Protein AF-A0A355AAC1-F1 (afdb_monomer)

Foldseek 3Di:
DVPVVVVVDDDPPDDDQQFPDDPVQLPPPHQQKAFEDADPVCPPPAAELLRVLCLSRDPDQVQWDPPPPPPDTGGYDHFQKYKQADDLVLCVVQVVDPPVCSVVDDRIDIDGDDNTIDGSVVSVVSRSSNGVNSNDD

Radius of gyration: 17.94 Å; Cα contacts (8 Å, |Δi|>4): 182; chains: 1; bounding box: 39×52×46 Å

pLDDT: mean 81.18, std 16.85, range [37.94, 96.62]

Structure (mmCIF, N/CA/C/O backbone):
data_AF-A0A355AAC1-F1
#
_entry.id   AF-A0A355AAC1-F1
#
loop_
_atom_site.group_PDB
_atom_site.id
_atom_site.type_symbol
_atom_site.label_atom_id
_atom_site.label_alt_id
_atom_site.label_comp_id
_atom_site.label_asym_id
_atom_site.label_entity_id
_atom_site.label_seq_id
_atom_site.pdbx_PDB_ins_code
_atom_site.Cartn_x
_atom_site.Cartn_y
_atom_site.Cartn_z
_atom_site.occupancy
_atom_site.B_iso_or_equiv
_atom_site.auth_seq_id
_atom_site.auth_comp_id
_atom_site.auth_asym_id
_atom_site.auth_atom_id
_atom_site.pdbx_PDB_model_num
ATOM 1 N N . ASP A 1 1 ? -2.337 35.936 -7.901 1.00 50.22 1 ASP A N 1
ATOM 2 C CA . ASP A 1 1 ? -3.076 35.010 -7.019 1.00 50.22 1 ASP A CA 1
ATOM 3 C C . ASP A 1 1 ? -2.730 35.133 -5.544 1.00 50.22 1 ASP A C 1
ATOM 5 O O . ASP A 1 1 ? -2.094 34.281 -4.943 1.00 50.22 1 ASP A O 1
ATOM 9 N N . TRP A 1 2 ? -3.250 36.204 -4.952 1.00 46.34 2 TRP A N 1
ATOM 10 C CA . TRP A 1 2 ? -3.267 36.540 -3.521 1.00 46.34 2 TRP A CA 1
ATOM 11 C C . TRP A 1 2 ? -3.908 35.452 -2.639 1.00 46.34 2 TRP A C 1
ATOM 13 O O . TRP A 1 2 ? -3.603 35.342 -1.453 1.00 46.34 2 TRP A O 1
ATOM 23 N N . TYR A 1 3 ? -4.808 34.637 -3.197 1.00 40.75 3 TYR A N 1
ATOM 24 C CA . TYR A 1 3 ? -5.639 33.692 -2.442 1.00 40.75 3 TYR A CA 1
ATOM 25 C C . TYR A 1 3 ? -4.849 32.511 -1.840 1.00 40.75 3 TYR A C 1
ATOM 27 O O . TYR A 1 3 ? -5.270 31.921 -0.847 1.00 40.75 3 TYR A O 1
ATOM 35 N N . ILE A 1 4 ? -3.667 32.205 -2.386 1.00 47.19 4 ILE A N 1
ATOM 36 C CA . ILE A 1 4 ? -2.823 31.083 -1.943 1.00 47.19 4 ILE A CA 1
ATOM 37 C C . ILE A 1 4 ? -1.954 31.464 -0.728 1.00 47.19 4 ILE A C 1
ATOM 39 O O . ILE A 1 4 ? -1.629 30.606 0.094 1.00 47.19 4 ILE A O 1
ATOM 43 N N . ASP A 1 5 ? -1.646 32.751 -0.539 1.00 46.88 5 ASP A N 1
ATOM 44 C CA . ASP A 1 5 ? -0.788 33.204 0.567 1.00 46.88 5 ASP A CA 1
ATOM 45 C C . ASP A 1 5 ? -1.527 33.340 1.909 1.00 46.88 5 ASP A C 1
ATOM 47 O O . ASP A 1 5 ? -0.898 33.234 2.966 1.00 46.88 5 ASP A O 1
ATOM 51 N N . GLN A 1 6 ? -2.862 33.472 1.914 1.00 48.97 6 GLN A N 1
ATOM 52 C CA . GLN A 1 6 ? -3.637 33.432 3.166 1.00 48.97 6 GLN A CA 1
ATOM 53 C C . GLN A 1 6 ? -3.775 32.016 3.749 1.00 48.97 6 GLN A C 1
ATOM 55 O O . GLN A 1 6 ? -3.812 31.870 4.970 1.00 48.97 6 GLN A O 1
ATOM 60 N N . GLN A 1 7 ? -3.749 30.968 2.917 1.00 51.38 7 GLN A N 1
ATOM 61 C CA . GLN A 1 7 ? -3.773 29.568 3.378 1.00 51.38 7 GLN A CA 1
ATOM 62 C C . GLN A 1 7 ? -2.454 29.139 4.051 1.00 51.38 7 GLN A C 1
ATOM 64 O O . GLN A 1 7 ? -2.411 28.140 4.764 1.00 51.38 7 GLN A O 1
ATOM 69 N N . LYS A 1 8 ? -1.362 29.897 3.868 1.00 43.47 8 LYS A N 1
ATOM 70 C CA . LYS A 1 8 ? -0.022 29.526 4.351 1.00 43.47 8 LYS A CA 1
ATOM 71 C C . LYS A 1 8 ? 0.384 30.119 5.701 1.00 43.47 8 LYS A C 1
ATOM 73 O O . LYS A 1 8 ? 1.454 29.770 6.195 1.00 43.47 8 LYS A O 1
ATOM 78 N N . ARG A 1 9 ? -0.415 30.996 6.329 1.00 43.81 9 ARG A N 1
ATOM 79 C CA . ARG A 1 9 ? 0.039 31.739 7.527 1.00 43.81 9 ARG A CA 1
ATOM 80 C C . ARG A 1 9 ? -0.527 31.328 8.887 1.00 43.81 9 ARG A C 1
ATOM 82 O O . ARG A 1 9 ? -0.043 31.873 9.872 1.00 43.81 9 ARG A O 1
ATOM 89 N N . LYS A 1 10 ? -1.419 30.337 9.012 1.00 40.38 10 LYS A N 1
ATOM 90 C CA . LYS A 1 10 ? -1.758 29.719 10.319 1.00 40.38 10 LYS A CA 1
ATOM 91 C C . LYS A 1 10 ? -2.417 28.336 10.159 1.00 40.38 10 LYS A C 1
ATOM 93 O O . LYS A 1 10 ? -3.628 28.217 10.285 1.00 40.38 10 LYS A O 1
ATOM 98 N N . THR A 1 11 ? -1.618 27.281 9.973 1.00 37.94 11 THR A N 1
ATOM 99 C CA . THR A 1 11 ? -2.119 25.889 10.125 1.00 37.94 11 THR A CA 1
ATOM 100 C C . THR A 1 11 ? -1.125 24.947 10.819 1.00 37.94 11 THR A C 1
ATOM 102 O O . THR A 1 11 ? -1.356 23.748 10.909 1.00 37.94 11 THR A O 1
ATOM 105 N N . TYR A 1 12 ? -0.035 25.469 11.392 1.00 43.72 12 TYR A N 1
ATOM 106 C CA . TYR A 1 12 ? 0.930 24.673 12.168 1.00 43.72 12 TYR A CA 1
ATOM 107 C C . TYR A 1 12 ? 0.517 24.540 13.644 1.00 43.72 12 TYR A C 1
ATOM 109 O O . TYR A 1 12 ? 1.201 25.011 14.550 1.00 43.72 12 TYR A O 1
ATOM 117 N N . LYS A 1 13 ? -0.642 23.917 13.883 1.00 40.41 13 LYS A N 1
ATOM 118 C CA . LYS A 1 13 ? -1.000 23.310 15.182 1.00 40.41 13 LYS A CA 1
ATOM 119 C C . LYS A 1 13 ? -1.501 21.864 15.047 1.00 40.41 13 LYS A C 1
ATOM 121 O O . LYS A 1 13 ? -1.952 21.297 16.033 1.00 40.41 13 LYS A O 1
ATOM 126 N N . ALA A 1 14 ? -1.450 21.284 13.849 1.00 39.75 14 ALA A N 1
ATOM 127 C CA . ALA A 1 14 ? -1.782 19.883 13.627 1.00 39.75 14 ALA A CA 1
ATOM 128 C C . ALA A 1 14 ? -0.486 19.074 13.535 1.00 39.75 14 ALA A C 1
ATOM 130 O O . ALA A 1 14 ? 0.426 19.481 12.810 1.00 39.75 14 ALA A O 1
ATOM 131 N N . ASP A 1 15 ? -0.397 17.951 14.254 1.00 46.19 15 ASP A N 1
ATOM 132 C CA . ASP A 1 15 ? 0.753 17.049 14.106 1.00 46.19 15 ASP A CA 1
ATOM 133 C C . ASP A 1 15 ? 0.831 16.572 12.648 1.00 46.19 15 ASP A C 1
ATOM 135 O O . ASP A 1 15 ? -0.229 16.442 12.008 1.00 46.19 15 ASP A O 1
ATOM 139 N N . PRO A 1 16 ? 2.050 16.331 12.124 1.00 54.38 16 PRO A N 1
ATOM 140 C CA . PRO A 1 16 ? 2.258 15.907 10.747 1.00 54.38 16 PRO A CA 1
ATOM 141 C C . PRO A 1 16 ? 1.341 14.745 10.375 1.00 54.38 16 PRO A C 1
ATOM 143 O O . PRO A 1 16 ? 1.022 13.887 11.197 1.00 54.38 16 PRO A O 1
ATOM 146 N N . ILE A 1 17 ? 0.909 14.736 9.116 1.00 52.59 17 ILE A N 1
ATOM 147 C CA . ILE A 1 17 ? 0.153 13.621 8.560 1.00 52.59 17 ILE A CA 1
ATOM 148 C C . ILE A 1 17 ? 1.021 12.358 8.689 1.00 52.59 17 ILE A C 1
ATOM 150 O O . ILE A 1 17 ? 2.154 12.375 8.198 1.00 52.59 17 ILE A O 1
ATOM 154 N N . PRO A 1 18 ? 0.535 11.292 9.349 1.00 56.50 18 PRO A N 1
ATOM 155 C CA . PRO A 1 18 ? 1.292 10.059 9.452 1.00 56.50 18 PRO A CA 1
ATOM 156 C C . PRO A 1 18 ? 1.385 9.444 8.051 1.00 56.50 18 PRO A C 1
ATOM 158 O O . PRO A 1 18 ? 0.374 9.228 7.386 1.00 56.50 18 PRO A O 1
ATOM 161 N N . GLY A 1 19 ? 2.609 9.223 7.586 1.00 60.38 19 GLY A N 1
ATOM 162 C CA . GLY A 1 19 ? 2.899 8.672 6.268 1.00 60.38 19 GLY A CA 1
ATOM 163 C C . GLY A 1 19 ? 4.294 8.069 6.263 1.00 60.38 19 GLY A C 1
ATOM 164 O O . GLY A 1 19 ? 5.216 8.633 6.861 1.00 60.38 19 GLY A O 1
ATOM 165 N N . GLN A 1 20 ? 4.445 6.904 5.634 1.00 69.12 20 GLN A N 1
ATOM 166 C CA . GLN A 1 20 ? 5.741 6.225 5.555 1.00 69.12 20 GLN A CA 1
ATOM 167 C C . GLN A 1 20 ? 6.572 6.714 4.364 1.00 69.12 20 GLN A C 1
ATOM 169 O O . GLN A 1 20 ? 7.779 6.472 4.306 1.00 69.12 20 GLN A O 1
ATOM 174 N N . LEU A 1 21 ? 5.943 7.411 3.411 1.00 74.88 21 LEU A N 1
ATOM 175 C CA . LEU A 1 21 ? 6.628 7.954 2.248 1.00 74.88 21 LEU A CA 1
ATOM 176 C C . LEU A 1 21 ? 7.471 9.175 2.630 1.00 74.88 21 LEU A C 1
ATOM 178 O O . LEU A 1 21 ? 6.987 10.202 3.108 1.00 74.88 21 LEU A O 1
ATOM 182 N N . THR A 1 22 ? 8.769 9.089 2.362 1.00 71.38 22 THR A N 1
ATOM 183 C CA . THR A 1 22 ? 9.699 10.202 2.561 1.00 71.38 22 THR A CA 1
ATOM 184 C C . THR A 1 22 ? 9.489 11.295 1.512 1.00 71.38 22 THR A C 1
ATOM 186 O O . THR A 1 22 ? 9.077 11.027 0.384 1.00 71.38 22 THR A O 1
ATOM 189 N N . HIS A 1 23 ? 9.896 12.535 1.821 1.00 63.59 23 HIS A N 1
ATOM 190 C CA . HIS A 1 23 ? 9.873 13.650 0.857 1.00 63.59 23 HIS A CA 1
ATOM 191 C C . HIS A 1 23 ? 10.587 13.342 -0.462 1.00 63.59 23 HIS A C 1
ATOM 193 O O . HIS A 1 23 ? 10.244 13.887 -1.506 1.00 63.59 23 HIS A O 1
ATOM 199 N N . LYS A 1 24 ? 11.573 12.441 -0.452 1.00 61.66 24 LYS A N 1
ATOM 200 C CA . LYS A 1 24 ? 12.255 12.005 -1.671 1.00 61.66 24 LYS A CA 1
ATOM 201 C C . LYS A 1 24 ? 11.355 11.159 -2.582 1.00 61.66 24 LYS A C 1
ATOM 203 O O . LYS A 1 24 ? 11.493 11.295 -3.786 1.00 61.66 24 LY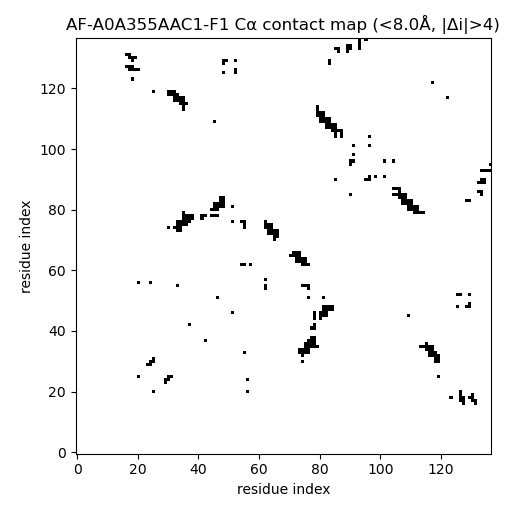S A O 1
ATOM 208 N N . GLN A 1 25 ? 10.453 10.353 -2.022 1.00 63.53 25 GLN A N 1
ATOM 209 C CA . GLN A 1 25 ? 9.582 9.424 -2.756 1.00 63.53 25 GLN A CA 1
ATOM 210 C C . GLN A 1 25 ? 8.340 10.094 -3.365 1.00 63.53 25 GLN A C 1
ATOM 212 O O . GLN A 1 25 ? 7.703 9.499 -4.227 1.00 63.53 25 GLN A O 1
ATOM 217 N N . TYR A 1 26 ? 7.994 11.320 -2.948 1.00 61.00 26 TYR A N 1
ATOM 218 C CA . TYR A 1 26 ? 6.897 12.097 -3.546 1.00 61.00 26 TYR A CA 1
ATOM 219 C C . TYR A 1 26 ? 7.345 13.395 -4.241 1.00 61.00 26 TYR A C 1
ATOM 221 O O . TYR A 1 26 ? 6.503 14.157 -4.732 1.00 61.00 26 TYR A O 1
ATOM 229 N N . ARG A 1 27 ? 8.660 13.653 -4.336 1.00 57.47 27 ARG A N 1
ATOM 230 C CA . ARG A 1 27 ? 9.203 14.753 -5.154 1.00 57.47 27 ARG A CA 1
ATOM 231 C C . ARG A 1 27 ? 8.946 14.502 -6.649 1.00 57.47 27 ARG A C 1
ATOM 233 O O . ARG A 1 27 ? 8.681 13.376 -7.070 1.00 57.47 27 ARG A O 1
ATOM 240 N N . THR A 1 28 ? 8.969 15.575 -7.439 1.00 43.81 28 THR A N 1
ATOM 241 C CA . THR A 1 28 ? 8.762 15.557 -8.899 1.00 43.81 28 THR A CA 1
ATOM 242 C C . THR A 1 28 ? 9.626 14.483 -9.571 1.00 43.81 28 THR A C 1
ATOM 244 O O . THR A 1 28 ? 10.828 14.442 -9.307 1.00 43.81 28 THR A O 1
ATOM 247 N N . GLY A 1 29 ? 9.028 13.621 -10.405 1.00 52.81 29 GLY A N 1
ATOM 248 C CA . GLY A 1 29 ? 9.718 12.522 -11.098 1.00 52.81 29 GLY A CA 1
ATOM 249 C C . GLY A 1 29 ? 9.738 11.182 -10.350 1.00 52.81 29 GLY A C 1
ATOM 250 O O . GLY A 1 29 ? 10.374 10.240 -10.809 1.00 52.81 29 GLY A O 1
ATOM 251 N N . SER A 1 30 ? 9.062 11.076 -9.200 1.00 64.25 30 SER A N 1
ATOM 252 C CA . SER A 1 30 ? 8.882 9.820 -8.457 1.00 64.25 30 SER A CA 1
ATOM 253 C C . SER A 1 30 ? 7.413 9.632 -8.065 1.00 64.25 30 SER A C 1
ATOM 255 O O . SER A 1 30 ? 6.771 10.585 -7.60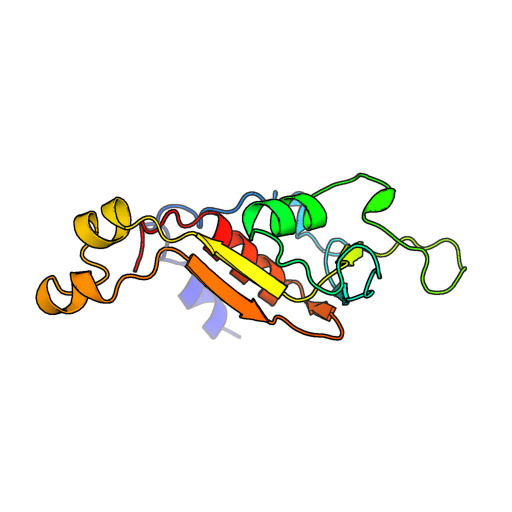9 1.00 64.25 30 SER A O 1
ATOM 257 N N . LEU A 1 31 ? 6.882 8.418 -8.282 1.00 74.19 31 LEU A N 1
ATOM 258 C CA . LEU A 1 31 ? 5.490 8.019 -8.004 1.00 74.19 31 LEU A CA 1
ATOM 259 C C . LEU A 1 31 ? 4.424 8.958 -8.609 1.00 74.19 31 LEU A C 1
ATOM 261 O O . LEU A 1 31 ? 3.398 9.226 -7.983 1.00 74.19 31 LEU A O 1
ATOM 265 N N . ASP A 1 32 ? 4.666 9.504 -9.805 1.00 82.44 32 ASP A N 1
ATOM 266 C CA . ASP A 1 32 ? 3.673 10.348 -10.486 1.00 82.44 32 ASP A CA 1
ATOM 267 C C . ASP A 1 32 ? 2.449 9.519 -10.913 1.00 82.44 32 ASP A C 1
ATOM 269 O O . ASP A 1 32 ? 1.309 9.917 -10.644 1.00 82.44 32 ASP A O 1
ATOM 273 N N . VAL A 1 33 ? 2.697 8.325 -11.460 1.00 89.00 33 VAL A N 1
ATOM 274 C CA . VAL A 1 33 ? 1.701 7.283 -11.731 1.00 89.00 33 VAL A CA 1
ATOM 275 C C . VAL A 1 33 ? 2.270 5.927 -11.315 1.00 89.00 33 VAL A C 1
ATOM 277 O O . VAL A 1 33 ? 3.464 5.671 -11.465 1.00 89.00 33 VAL A O 1
ATOM 280 N N . VAL A 1 34 ? 1.411 5.067 -10.773 1.00 92.94 34 VAL A N 1
ATOM 281 C CA . VAL A 1 34 ? 1.685 3.645 -10.576 1.00 92.94 34 VAL A CA 1
ATOM 282 C C . VAL A 1 34 ? 0.622 2.850 -11.313 1.00 92.94 34 VAL A C 1
ATOM 284 O O . VAL A 1 34 ? -0.561 3.018 -11.022 1.00 92.94 34 VAL A O 1
ATOM 287 N N . TYR A 1 35 ? 1.024 1.981 -12.231 1.00 94.94 35 TYR A N 1
ATOM 288 C CA . TYR A 1 35 ? 0.086 1.243 -13.074 1.00 94.94 35 TYR A CA 1
ATOM 289 C C . TYR A 1 35 ? -0.444 -0.021 -12.399 1.00 94.94 35 TYR A C 1
ATOM 291 O O . TYR A 1 35 ? 0.267 -0.703 -11.660 1.00 94.94 35 TYR A O 1
ATOM 299 N N . HIS A 1 36 ? -1.700 -0.357 -12.665 1.00 95.75 36 HIS A N 1
ATOM 300 C CA . HIS A 1 36 ? -2.230 -1.662 -12.306 1.00 95.75 36 HIS A CA 1
ATOM 301 C C . HIS A 1 36 ? -1.850 -2.666 -13.389 1.00 95.75 36 HIS A C 1
ATOM 303 O O . HIS A 1 36 ? -2.323 -2.570 -14.517 1.00 95.75 36 HIS A O 1
ATOM 309 N N . ILE A 1 37 ? -1.024 -3.652 -13.041 1.00 94.88 37 ILE A N 1
ATOM 310 C CA . ILE A 1 37 ? -0.682 -4.750 -13.948 1.00 94.88 37 ILE A CA 1
ATOM 311 C C . ILE A 1 37 ? -1.092 -6.050 -13.259 1.00 94.88 37 ILE A C 1
ATOM 313 O O . ILE A 1 37 ? -0.349 -6.544 -12.404 1.00 94.88 37 ILE A O 1
ATOM 317 N N . PRO A 1 38 ? -2.284 -6.595 -13.577 1.00 92.00 38 PRO A N 1
ATOM 318 C CA . PRO A 1 38 ? -2.800 -7.785 -12.919 1.00 92.00 38 PRO A CA 1
ATOM 319 C C . PRO A 1 38 ? -1.821 -8.952 -13.020 1.00 92.00 38 PRO A C 1
ATOM 321 O O . PRO A 1 38 ? -1.449 -9.387 -14.110 1.00 92.00 38 PRO A O 1
ATOM 324 N N . ASN A 1 39 ? -1.438 -9.508 -11.875 1.00 89.44 39 ASN A N 1
ATOM 325 C CA . ASN A 1 39 ? -0.602 -10.699 -11.833 1.00 89.44 39 ASN A CA 1
ATOM 326 C C . ASN A 1 39 ? -1.472 -11.926 -11.500 1.00 89.44 39 ASN A C 1
ATOM 328 O O . ASN A 1 39 ? -2.138 -11.926 -10.460 1.00 89.44 39 ASN A O 1
ATOM 332 N N . PRO A 1 40 ? -1.453 -13.005 -12.310 1.00 89.62 40 PRO A N 1
ATOM 333 C CA . PRO A 1 40 ? -2.226 -14.220 -12.040 1.00 89.62 40 PRO A CA 1
ATOM 334 C C . PRO A 1 40 ? -2.014 -14.806 -10.637 1.00 89.62 40 PRO A C 1
ATOM 336 O O . PRO A 1 40 ? -2.950 -15.343 -10.050 1.00 89.62 40 PRO A O 1
ATOM 339 N N . ALA A 1 41 ? -0.823 -14.642 -10.050 1.00 88.19 41 ALA A N 1
ATOM 340 C CA . ALA A 1 41 ? -0.521 -15.088 -8.688 1.00 88.19 41 ALA A CA 1
ATOM 341 C C . ALA A 1 41 ? -1.291 -14.321 -7.589 1.00 88.19 41 ALA A C 1
ATOM 343 O O . ALA A 1 41 ? -1.263 -14.732 -6.421 1.00 88.19 41 ALA A O 1
ATOM 344 N N . PHE A 1 42 ? -1.958 -13.220 -7.951 1.00 87.31 42 PHE A N 1
ATOM 345 C CA . PHE A 1 42 ? -2.699 -12.311 -7.076 1.00 87.31 42 PHE A CA 1
ATOM 346 C C . PHE A 1 42 ? -4.185 -12.166 -7.443 1.00 87.31 42 PHE A C 1
ATOM 348 O O . PHE A 1 42 ? -4.892 -11.444 -6.748 1.00 87.31 42 PHE A O 1
ATOM 355 N N . LYS A 1 43 ? -4.682 -12.878 -8.466 1.00 80.19 43 LYS A N 1
ATOM 356 C CA . LYS A 1 43 ? -6.053 -12.744 -9.001 1.00 80.19 43 LYS A CA 1
ATOM 357 C C . LYS A 1 43 ? -7.159 -12.773 -7.930 1.00 80.19 43 LYS A C 1
ATOM 359 O O . LYS A 1 43 ? -8.073 -11.951 -7.960 1.00 80.19 43 LYS A O 1
ATOM 364 N N . ASP A 1 44 ? -7.037 -13.683 -6.967 1.00 85.69 44 ASP A N 1
ATOM 365 C CA . ASP A 1 44 ? -8.007 -13.862 -5.877 1.00 85.69 44 ASP A CA 1
ATOM 366 C C . ASP A 1 44 ? -7.455 -13.409 -4.516 1.00 85.69 44 ASP A C 1
ATOM 368 O O . ASP A 1 44 ? -7.999 -13.741 -3.463 1.00 85.69 44 ASP A O 1
ATOM 372 N N . LYS A 1 45 ? -6.343 -12.663 -4.520 1.00 90.56 45 LYS A N 1
ATOM 373 C CA . LYS A 1 45 ? -5.693 -12.184 -3.301 1.00 90.56 45 LYS A CA 1
ATOM 374 C C . LYS A 1 45 ? -6.044 -10.729 -3.042 1.00 90.56 45 LYS A C 1
ATOM 376 O O . LYS A 1 45 ? -5.879 -9.867 -3.903 1.00 90.56 45 LYS A O 1
ATOM 381 N N . VAL A 1 46 ? -6.453 -10.475 -1.806 1.00 95.00 46 VAL A N 1
ATOM 382 C CA . VAL A 1 46 ? -6.578 -9.131 -1.248 1.00 95.00 46 VAL A CA 1
ATOM 383 C C . VAL A 1 46 ? -5.271 -8.798 -0.534 1.00 95.00 46 VAL A C 1
ATOM 385 O O . VAL A 1 46 ? -4.797 -9.581 0.292 1.00 95.00 46 VAL A O 1
ATOM 388 N N . MET A 1 47 ? -4.662 -7.666 -0.877 1.00 95.38 47 MET A N 1
ATOM 389 C CA . MET A 1 47 ? -3.413 -7.212 -0.271 1.00 95.38 47 MET A CA 1
ATOM 390 C C . MET A 1 47 ? -3.705 -6.313 0.931 1.00 95.38 47 MET A C 1
ATOM 392 O O . MET A 1 47 ? -4.500 -5.389 0.832 1.00 95.38 47 MET A O 1
ATOM 396 N N . ASP A 1 48 ? -3.061 -6.547 2.072 1.00 95.19 48 ASP A N 1
ATOM 397 C CA . ASP A 1 48 ? -3.147 -5.615 3.203 1.00 95.19 48 ASP A CA 1
ATOM 398 C C . ASP A 1 48 ? -2.581 -4.232 2.824 1.00 95.19 48 ASP A C 1
ATOM 400 O O . ASP A 1 48 ? -1.560 -4.147 2.137 1.00 95.19 48 ASP A O 1
ATOM 404 N N . ILE A 1 49 ? -3.216 -3.150 3.282 1.00 94.94 49 ILE A N 1
ATOM 405 C CA . ILE A 1 49 ? -2.850 -1.778 2.907 1.00 94.94 49 ILE A CA 1
ATOM 406 C C . ILE A 1 49 ? -1.401 -1.422 3.267 1.00 94.94 49 ILE A C 1
ATOM 408 O O . ILE A 1 49 ? -0.743 -0.728 2.493 1.00 94.94 49 ILE A O 1
ATOM 412 N N . LYS A 1 50 ? -0.842 -1.938 4.372 1.00 92.31 50 LYS A N 1
ATOM 413 C CA . LYS A 1 50 ? 0.575 -1.707 4.702 1.00 92.31 50 LYS A CA 1
ATOM 414 C C . LYS A 1 50 ? 1.483 -2.460 3.742 1.00 92.31 50 LYS A C 1
ATOM 416 O O . LYS A 1 50 ? 2.494 -1.922 3.303 1.00 92.31 50 LYS A O 1
ATOM 421 N N . SER A 1 51 ? 1.111 -3.682 3.368 1.00 93.50 51 SER A N 1
ATOM 422 C CA . SER A 1 51 ? 1.846 -4.452 2.355 1.00 93.50 51 SER A CA 1
ATOM 423 C C . SER A 1 51 ? 1.811 -3.762 0.991 1.00 93.50 51 SER A C 1
ATOM 425 O O . SER A 1 51 ? 2.842 -3.676 0.326 1.00 93.50 51 SER A O 1
ATOM 427 N N . PHE A 1 52 ? 0.657 -3.206 0.615 1.00 95.00 52 PHE A N 1
ATOM 428 C CA . PHE A 1 52 ? 0.498 -2.402 -0.592 1.00 95.00 52 PHE A CA 1
ATOM 429 C C . PHE A 1 52 ? 1.397 -1.165 -0.552 1.00 95.00 52 PHE A C 1
ATOM 431 O O . PHE A 1 52 ? 2.211 -0.965 -1.448 1.00 95.00 52 PHE A O 1
ATOM 438 N N . MET A 1 53 ? 1.350 -0.373 0.521 1.00 93.19 53 MET A N 1
ATOM 439 C CA . MET A 1 53 ? 2.199 0.816 0.633 1.00 93.19 53 MET A CA 1
ATOM 440 C C . MET A 1 53 ? 3.694 0.479 0.690 1.00 93.19 53 MET A C 1
ATOM 442 O O . MET A 1 53 ? 4.504 1.221 0.135 1.00 93.19 53 MET A O 1
ATOM 446 N N . ASN A 1 54 ? 4.078 -0.654 1.286 1.00 92.00 54 ASN A N 1
ATOM 447 C CA . ASN A 1 54 ? 5.459 -1.144 1.265 1.00 92.00 54 ASN A CA 1
ATOM 448 C C . ASN A 1 54 ? 5.912 -1.533 -0.144 1.00 92.00 54 ASN A C 1
ATOM 450 O O . ASN A 1 54 ? 7.051 -1.258 -0.513 1.00 92.00 54 ASN A O 1
ATOM 454 N N . TRP A 1 55 ? 5.030 -2.139 -0.939 1.00 92.81 55 TRP A N 1
ATOM 455 C CA . TRP A 1 55 ? 5.294 -2.441 -2.343 1.00 92.81 55 TRP A CA 1
ATOM 456 C C . TRP A 1 55 ? 5.540 -1.161 -3.150 1.00 92.81 55 TRP A C 1
ATOM 458 O O . TRP A 1 55 ? 6.555 -1.043 -3.838 1.00 92.81 55 TRP A O 1
ATOM 468 N N . ILE A 1 56 ? 4.653 -0.171 -3.011 1.00 92.06 56 ILE A N 1
ATOM 469 C CA . ILE A 1 56 ? 4.765 1.125 -3.696 1.00 92.06 56 ILE A CA 1
ATOM 470 C C . ILE A 1 56 ? 6.054 1.856 -3.297 1.00 92.06 56 ILE A C 1
ATOM 472 O O . ILE A 1 56 ? 6.749 2.396 -4.158 1.00 92.06 56 ILE A O 1
ATOM 476 N N . ALA A 1 57 ? 6.392 1.842 -2.006 1.00 89.62 57 ALA A N 1
ATOM 477 C CA . ALA A 1 57 ? 7.564 2.519 -1.457 1.00 89.62 57 ALA A CA 1
ATOM 478 C C . ALA A 1 57 ? 8.897 1.797 -1.727 1.00 89.62 57 ALA A C 1
ATOM 480 O O . ALA A 1 57 ? 9.953 2.383 -1.492 1.00 89.62 57 ALA A O 1
ATOM 481 N N . SER A 1 58 ? 8.864 0.536 -2.164 1.00 88.69 58 SER A N 1
ATOM 482 C CA . SER A 1 58 ? 10.061 -0.284 -2.349 1.00 88.69 58 SER A CA 1
ATOM 483 C C . SER A 1 58 ? 10.926 0.214 -3.507 1.00 88.69 58 SER A C 1
ATOM 485 O O . SER A 1 58 ? 10.407 0.560 -4.560 1.00 88.69 58 SER A O 1
ATOM 487 N N . ASP A 1 59 ? 12.247 0.153 -3.370 1.00 87.31 59 ASP A N 1
ATOM 488 C CA . ASP A 1 59 ? 13.182 0.360 -4.487 1.00 87.31 59 ASP A CA 1
ATOM 489 C C . ASP A 1 59 ? 13.586 -0.973 -5.159 1.00 87.31 59 ASP A C 1
ATOM 491 O O . ASP A 1 59 ? 14.477 -1.019 -6.007 1.00 87.31 59 ASP A O 1
ATOM 495 N N . ASP A 1 60 ? 12.945 -2.087 -4.785 1.00 89.56 60 ASP A N 1
ATOM 496 C CA . ASP A 1 60 ? 13.219 -3.404 -5.358 1.00 89.56 60 ASP A CA 1
ATOM 497 C C . ASP A 1 60 ? 12.741 -3.483 -6.813 1.00 89.56 60 ASP A C 1
ATOM 499 O O . ASP A 1 60 ? 11.577 -3.199 -7.109 1.00 89.56 60 ASP A O 1
ATOM 503 N N . LYS A 1 61 ? 13.619 -3.943 -7.713 1.00 90.25 61 LYS A N 1
ATOM 504 C CA . LYS A 1 61 ? 13.341 -4.086 -9.151 1.00 90.25 61 LYS A CA 1
ATOM 505 C C . LYS A 1 61 ? 12.079 -4.899 -9.455 1.00 90.25 61 LYS A C 1
ATOM 507 O O . LYS A 1 61 ? 11.434 -4.630 -10.455 1.00 90.25 61 LYS A O 1
ATOM 512 N N . ARG A 1 62 ? 11.687 -5.847 -8.597 1.00 91.44 62 ARG A N 1
ATOM 513 C CA . ARG A 1 62 ? 10.468 -6.671 -8.760 1.00 91.44 62 ARG A CA 1
ATOM 514 C C . ARG A 1 62 ? 9.168 -5.872 -8.655 1.00 91.44 62 ARG A C 1
ATOM 516 O O . ARG A 1 62 ? 8.120 -6.363 -9.069 1.00 91.44 62 ARG A O 1
ATOM 523 N N . THR A 1 63 ? 9.235 -4.676 -8.075 1.00 92.19 63 THR A N 1
ATOM 524 C CA . THR A 1 63 ? 8.102 -3.747 -7.971 1.00 92.19 63 THR A CA 1
ATOM 525 C C . THR A 1 63 ? 7.987 -2.818 -9.178 1.00 92.19 63 THR A C 1
ATOM 527 O O . THR A 1 63 ? 7.066 -2.006 -9.233 1.00 92.19 63 THR A O 1
ATOM 530 N N . PHE A 1 64 ? 8.896 -2.946 -10.145 1.00 93.12 64 PHE A N 1
ATOM 531 C CA . PHE A 1 64 ? 8.888 -2.200 -11.392 1.00 93.12 64 PHE A CA 1
ATOM 532 C C . PHE A 1 64 ? 8.738 -3.141 -12.588 1.00 93.12 64 PHE A C 1
ATOM 534 O O . PHE A 1 64 ? 9.098 -4.318 -12.508 1.00 93.12 64 PHE A O 1
ATOM 541 N N . LEU A 1 65 ? 8.226 -2.607 -13.689 1.00 92.38 65 LEU A N 1
ATOM 542 C CA . LEU A 1 65 ? 8.206 -3.242 -15.002 1.00 92.38 65 LEU A CA 1
ATOM 543 C C . LEU A 1 65 ? 8.680 -2.232 -16.039 1.00 92.38 65 LEU A C 1
ATOM 545 O O . LEU A 1 65 ? 8.569 -1.037 -15.815 1.00 92.38 65 LEU A O 1
ATOM 549 N N . ASP A 1 66 ? 9.226 -2.737 -17.131 1.00 92.56 66 ASP A N 1
ATOM 550 C CA . ASP A 1 66 ? 9.444 -1.970 -18.352 1.00 92.56 66 ASP A CA 1
ATOM 551 C C . ASP A 1 66 ? 8.238 -2.265 -19.244 1.00 92.56 66 ASP A C 1
ATOM 553 O O . ASP A 1 66 ? 8.129 -3.378 -19.769 1.00 92.56 66 ASP A O 1
ATOM 557 N N . LEU A 1 67 ? 7.248 -1.368 -19.254 1.00 88.19 67 LEU A N 1
ATOM 558 C CA . LEU A 1 67 ? 5.969 -1.625 -19.921 1.00 88.19 67 LEU A CA 1
ATOM 559 C C . LEU A 1 67 ? 6.063 -1.454 -21.439 1.00 88.19 67 LEU A C 1
ATOM 561 O O . LEU A 1 67 ? 5.361 -2.159 -22.166 1.00 88.19 67 LEU A O 1
ATOM 565 N N . ASP A 1 68 ? 6.941 -0.559 -21.888 1.00 90.06 68 ASP A N 1
ATOM 566 C CA . 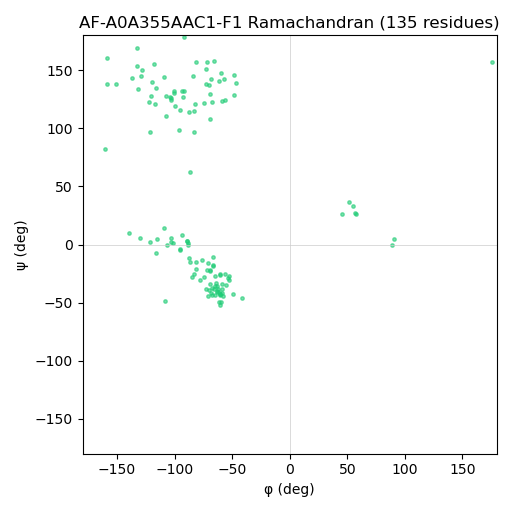ASP A 1 68 ? 7.113 -0.186 -23.294 1.00 90.06 68 ASP A CA 1
ATOM 567 C C . ASP A 1 68 ? 8.356 -0.833 -23.948 1.00 90.06 68 ASP A C 1
ATOM 569 O O . ASP A 1 68 ? 8.630 -0.598 -25.126 1.00 90.06 68 ASP A O 1
ATOM 573 N N . GLU A 1 69 ? 9.089 -1.678 -23.210 1.00 90.69 69 GLU A N 1
ATOM 574 C CA . GLU A 1 69 ? 10.345 -2.333 -23.621 1.00 90.69 69 GLU A CA 1
ATOM 575 C C . GLU A 1 69 ? 11.452 -1.343 -24.047 1.00 90.69 69 GLU A C 1
ATOM 577 O O . GLU A 1 69 ? 12.338 -1.667 -24.846 1.00 90.69 69 GLU A O 1
ATOM 582 N N . ASP A 1 70 ? 11.420 -0.120 -23.516 1.00 92.19 70 ASP A N 1
ATOM 583 C CA . ASP A 1 70 ? 12.325 0.978 -23.871 1.00 92.19 70 ASP A CA 1
ATOM 584 C C . ASP A 1 70 ? 13.453 1.195 -22.842 1.00 92.19 70 ASP A C 1
ATOM 586 O O . ASP A 1 70 ? 14.325 2.057 -23.011 1.00 92.19 70 ASP A O 1
ATOM 590 N N . GLY A 1 71 ? 13.483 0.371 -21.794 1.00 89.25 71 GLY A N 1
ATOM 591 C CA . GLY A 1 71 ? 14.425 0.437 -20.685 1.00 89.25 71 GLY A CA 1
ATOM 592 C C . GLY A 1 71 ? 13.976 1.342 -19.536 1.00 89.25 71 GLY A C 1
ATOM 593 O O . GLY A 1 71 ? 14.716 1.460 -18.548 1.00 89.25 71 GLY A O 1
ATOM 594 N N . ILE A 1 72 ? 12.809 1.987 -19.626 1.00 88.69 72 ILE A N 1
ATOM 595 C CA . ILE A 1 72 ? 12.264 2.845 -18.575 1.00 88.69 72 ILE A CA 1
ATOM 596 C C . ILE A 1 72 ? 11.450 1.991 -17.606 1.00 88.69 72 ILE A C 1
ATOM 598 O O . ILE A 1 72 ? 10.412 1.435 -17.927 1.00 88.69 72 ILE A O 1
ATOM 602 N N . LEU A 1 73 ? 11.928 1.897 -16.364 1.00 90.44 73 LEU A N 1
ATOM 603 C CA . LEU A 1 73 ? 11.236 1.148 -15.320 1.00 90.44 73 LEU A CA 1
ATOM 604 C C . LEU A 1 73 ? 10.127 1.980 -14.676 1.00 90.44 73 LEU A C 1
ATOM 606 O O . LEU A 1 73 ? 10.390 2.993 -14.021 1.00 90.44 73 LEU A O 1
ATOM 610 N N . GLU A 1 74 ? 8.901 1.481 -14.748 1.00 91.12 74 GLU A N 1
ATOM 611 C CA . GLU A 1 74 ? 7.723 2.084 -14.145 1.00 91.12 74 GLU A CA 1
ATOM 612 C C . GLU A 1 74 ? 7.230 1.273 -12.956 1.00 91.12 74 GLU A C 1
ATOM 614 O O . GLU A 1 74 ? 7.289 0.043 -12.908 1.00 91.12 74 GLU A O 1
ATOM 619 N N . LYS A 1 75 ? 6.729 1.981 -11.945 1.00 92.81 75 LYS A N 1
ATOM 620 C CA . LYS A 1 75 ? 6.150 1.345 -10.765 1.00 92.81 75 LYS A CA 1
ATOM 621 C C . LYS A 1 75 ? 4.799 0.737 -11.145 1.00 92.81 75 LYS A C 1
ATOM 623 O O . LYS A 1 75 ? 3.984 1.400 -11.787 1.00 92.81 75 LYS A O 1
ATOM 628 N N . TYR A 1 76 ? 4.517 -0.469 -10.659 1.00 94.81 76 TYR A N 1
ATOM 629 C CA . TYR A 1 76 ? 3.203 -1.099 -10.817 1.00 94.81 76 TYR A CA 1
ATOM 630 C C . TYR A 1 76 ? 2.683 -1.685 -9.501 1.00 94.81 76 TYR A C 1
ATOM 632 O O . TYR A 1 76 ? 3.441 -1.797 -8.541 1.00 94.81 76 TYR A O 1
ATOM 640 N N . TYR A 1 77 ? 1.414 -2.096 -9.449 1.00 95.12 77 TYR A N 1
ATOM 641 C CA . TYR A 1 77 ? 0.875 -2.985 -8.412 1.00 95.12 77 TYR A CA 1
ATOM 642 C C . TYR A 1 77 ? 0.120 -4.179 -9.024 1.00 95.12 77 TYR A C 1
ATOM 644 O O . TYR A 1 77 ? -0.531 -4.025 -10.059 1.00 95.12 77 TYR A O 1
ATOM 652 N N . PRO A 1 78 ? 0.193 -5.375 -8.401 1.00 94.56 78 PRO A N 1
ATOM 653 C CA . PRO A 1 78 ? -0.285 -6.625 -9.003 1.00 94.56 78 PRO A CA 1
ATOM 654 C C . PRO A 1 78 ? -1.773 -6.946 -8.780 1.00 94.56 78 PRO A C 1
ATOM 656 O O . PRO A 1 78 ? -2.281 -7.903 -9.368 1.00 94.56 78 PRO A O 1
ATOM 659 N N . THR A 1 79 ? -2.443 -6.223 -7.879 1.00 95.44 79 THR A N 1
ATOM 660 C CA . THR A 1 79 ? -3.865 -6.393 -7.541 1.00 95.44 79 THR A CA 1
ATOM 661 C C . THR A 1 79 ? -4.454 -5.064 -7.092 1.00 95.44 79 THR A C 1
ATOM 663 O O . THR A 1 79 ? -3.820 -4.334 -6.328 1.00 95.44 79 THR A O 1
ATOM 666 N N . ASN A 1 80 ? -5.671 -4.765 -7.537 1.00 95.62 80 ASN A N 1
ATOM 667 C CA . ASN A 1 80 ? -6.431 -3.591 -7.123 1.00 95.62 80 ASN A CA 1
ATOM 668 C C . ASN A 1 80 ? -7.298 -3.847 -5.875 1.00 95.62 80 ASN A C 1
ATOM 670 O O . ASN A 1 80 ? -8.030 -2.962 -5.446 1.00 95.62 80 ASN A O 1
ATOM 674 N N . LYS A 1 81 ? -7.227 -5.040 -5.274 1.00 96.62 81 LYS A N 1
ATOM 675 C CA . LYS A 1 81 ? -7.988 -5.397 -4.070 1.00 96.62 81 LYS A CA 1
ATOM 676 C C . LYS A 1 81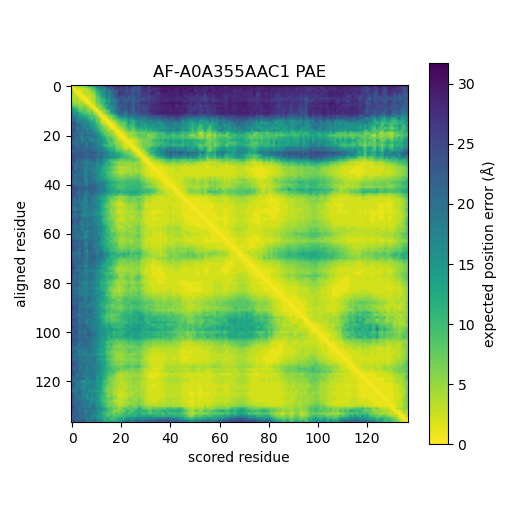 ? -7.142 -5.174 -2.825 1.00 96.62 81 LYS A C 1
ATOM 678 O O . LYS A 1 81 ? -6.144 -5.873 -2.620 1.00 96.62 81 LYS A O 1
ATOM 683 N N . ILE A 1 82 ? -7.561 -4.239 -1.976 1.00 96.50 82 ILE A N 1
ATOM 684 C CA . ILE A 1 82 ? -6.843 -3.854 -0.758 1.00 96.50 82 ILE A CA 1
ATOM 685 C C . ILE A 1 82 ? -7.707 -4.096 0.481 1.00 96.50 82 ILE A C 1
ATOM 687 O O . ILE A 1 82 ? -8.897 -3.797 0.487 1.00 96.50 82 ILE A O 1
ATOM 691 N N . ARG A 1 83 ? -7.083 -4.596 1.551 1.00 96.19 83 ARG A N 1
ATOM 692 C CA . ARG A 1 83 ? -7.678 -4.774 2.877 1.00 96.19 83 ARG A CA 1
ATOM 693 C C . ARG A 1 83 ? -7.119 -3.754 3.854 1.00 96.19 83 ARG A C 1
ATOM 695 O O . ARG A 1 83 ? -5.907 -3.658 4.031 1.00 96.19 83 ARG A O 1
ATOM 702 N N . ILE A 1 84 ? -8.006 -3.045 4.536 1.00 94.75 84 ILE A N 1
ATOM 703 C CA . ILE A 1 84 ? -7.679 -2.092 5.595 1.00 94.75 84 ILE A CA 1
ATOM 704 C C . ILE A 1 84 ? -8.090 -2.716 6.934 1.00 94.75 84 ILE A C 1
ATOM 706 O O . ILE A 1 84 ? -9.288 -2.876 7.179 1.00 94.75 84 ILE A O 1
ATOM 710 N N . PRO A 1 85 ? -7.144 -3.097 7.809 1.00 92.50 85 PRO A N 1
ATOM 711 C CA . PRO A 1 85 ? -7.475 -3.657 9.112 1.00 92.50 85 PRO A CA 1
ATOM 712 C C . PRO A 1 85 ? -8.068 -2.586 10.034 1.00 92.50 85 PRO A C 1
ATOM 714 O O . PRO A 1 85 ? -7.561 -1.464 10.118 1.00 92.50 85 PRO A O 1
ATOM 717 N N . VAL A 1 86 ? -9.129 -2.945 10.756 1.00 90.94 86 VAL A N 1
ATOM 718 C CA . VAL A 1 86 ? -9.778 -2.060 11.727 1.00 90.94 86 VAL A CA 1
ATOM 719 C C . VAL A 1 86 ? -9.311 -2.420 13.131 1.00 90.94 86 VAL A C 1
ATOM 721 O O . VAL A 1 86 ? -9.544 -3.531 13.608 1.00 90.94 86 VAL A O 1
ATOM 724 N N . ASP A 1 87 ? -8.678 -1.470 13.822 1.00 89.50 87 ASP A N 1
ATOM 725 C CA . ASP A 1 87 ? -8.387 -1.611 15.249 1.00 89.50 87 ASP A CA 1
ATOM 726 C C . ASP A 1 87 ? -9.627 -1.196 16.045 1.00 89.50 87 ASP A C 1
ATOM 728 O O . ASP A 1 87 ? -9.880 -0.015 16.291 1.00 89.50 87 ASP A O 1
ATOM 732 N N . LYS A 1 88 ? -10.428 -2.191 16.433 1.00 85.62 88 LYS A N 1
ATOM 733 C CA . LYS A 1 88 ? -11.669 -1.976 17.184 1.00 85.62 88 LYS A CA 1
ATOM 734 C C . LYS A 1 88 ? -11.431 -1.248 18.509 1.00 85.62 88 LYS A C 1
ATOM 736 O O . LYS A 1 88 ? -12.236 -0.395 18.880 1.00 85.62 88 LYS A O 1
ATOM 741 N N . GLU A 1 89 ? -10.336 -1.547 19.202 1.00 86.81 89 GLU A N 1
ATOM 742 C CA . GLU A 1 89 ? -10.012 -0.915 20.482 1.00 86.81 89 GLU A CA 1
ATOM 743 C C . GLU A 1 89 ? -9.663 0.561 20.280 1.00 86.81 89 GLU A C 1
ATOM 745 O O . GLU A 1 89 ? -10.130 1.418 21.032 1.00 86.81 89 GLU A O 1
ATOM 750 N N . ALA A 1 90 ? -8.899 0.884 19.232 1.00 86.31 90 ALA A N 1
ATOM 751 C CA . ALA A 1 90 ? -8.609 2.267 18.862 1.00 86.31 90 ALA A CA 1
ATOM 752 C C . ALA A 1 90 ? -9.869 3.032 18.430 1.00 86.31 90 ALA A C 1
ATOM 754 O O . ALA A 1 90 ? -10.092 4.147 18.902 1.00 86.31 90 ALA A O 1
ATOM 7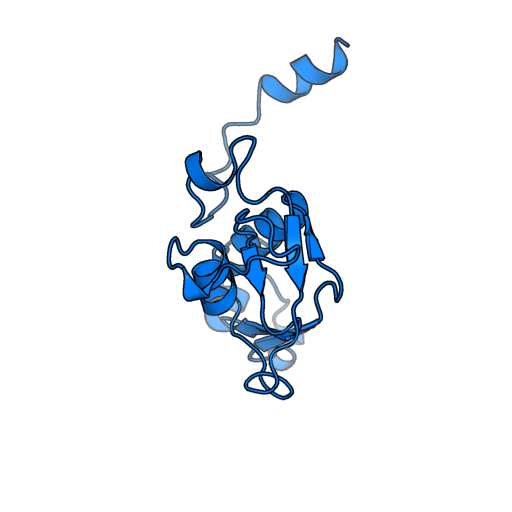55 N N . VAL A 1 91 ? -10.735 2.420 17.616 1.00 85.56 91 VAL A N 1
ATOM 756 C CA . VAL A 1 91 ? -12.014 3.006 17.176 1.00 85.56 91 VAL A CA 1
ATOM 757 C C . VAL A 1 91 ? -12.908 3.371 18.364 1.00 85.56 91 VAL A C 1
ATOM 759 O O . VAL A 1 91 ? -13.472 4.469 18.398 1.00 85.56 91 VAL A O 1
ATOM 762 N N . LEU A 1 92 ? -13.020 2.483 19.359 1.00 86.00 92 LEU A N 1
ATOM 763 C CA . LEU A 1 92 ? -13.808 2.724 20.571 1.00 86.00 92 LEU A CA 1
ATOM 764 C C . LEU A 1 92 ? -13.155 3.766 21.484 1.00 86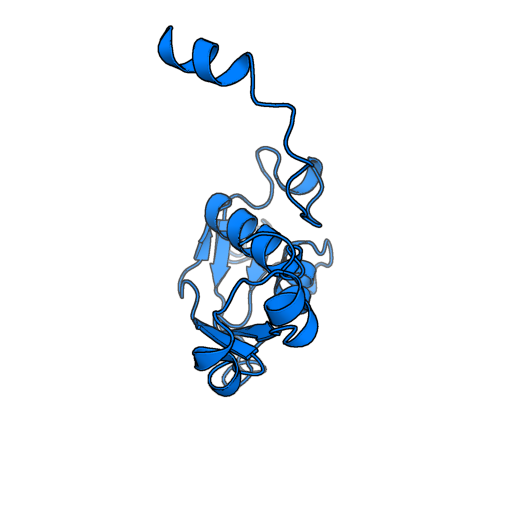.00 92 LEU A C 1
ATOM 766 O O . LEU A 1 92 ? -13.834 4.682 21.955 1.00 86.00 92 LEU A O 1
ATOM 770 N N . ARG A 1 93 ? -11.836 3.668 21.699 1.00 86.94 93 ARG A N 1
ATOM 771 C CA . ARG A 1 93 ? -11.057 4.613 22.514 1.00 86.94 93 ARG A CA 1
ATOM 772 C C . ARG A 1 93 ? -11.151 6.041 21.976 1.00 86.94 93 ARG A C 1
ATOM 774 O O . ARG A 1 93 ? -11.342 6.971 22.758 1.00 86.94 93 ARG A O 1
ATOM 781 N N . ASN A 1 94 ? -11.079 6.199 20.656 1.00 84.19 94 ASN A N 1
ATOM 782 C CA . ASN A 1 94 ? -11.111 7.497 19.981 1.00 84.19 94 ASN A CA 1
ATOM 783 C C . ASN A 1 94 ? -12.533 7.961 19.631 1.00 84.19 94 ASN A C 1
ATOM 785 O O . ASN A 1 94 ? -12.705 9.032 19.055 1.00 84.19 94 ASN A O 1
ATOM 789 N N . LYS A 1 95 ? -13.562 7.191 20.024 1.00 84.19 95 LYS A N 1
ATOM 790 C CA . LYS A 1 95 ? -14.988 7.508 19.829 1.00 84.19 95 LYS A CA 1
ATOM 791 C C . LYS A 1 95 ? -15.355 7.793 18.367 1.00 84.19 95 LYS A C 1
ATOM 793 O O . LYS A 1 95 ? -16.249 8.595 18.105 1.00 84.19 95 LYS A O 1
ATOM 798 N N . ILE A 1 96 ? -14.687 7.118 17.428 1.00 82.88 96 ILE A N 1
ATOM 799 C CA . ILE A 1 96 ? -14.956 7.235 15.985 1.00 82.88 96 ILE A CA 1
ATOM 800 C C . ILE A 1 96 ? -16.364 6.708 15.666 1.00 82.88 96 ILE A C 1
ATOM 802 O O . ILE A 1 96 ? -17.068 7.262 14.827 1.00 82.88 96 ILE A O 1
ATOM 806 N N . VAL A 1 97 ? -16.796 5.660 16.375 1.00 81.75 97 VAL A N 1
ATOM 807 C CA . VAL A 1 97 ? -18.125 5.053 16.238 1.00 81.75 97 VAL A CA 1
ATOM 808 C C . VAL A 1 97 ? -18.902 5.212 17.553 1.00 81.75 97 VAL A C 1
ATOM 810 O O . VAL A 1 97 ? -18.345 4.950 18.625 1.00 81.75 97 VAL A O 1
ATOM 813 N N . PRO A 1 98 ? -20.189 5.608 17.521 1.00 84.44 98 PRO A N 1
ATOM 814 C CA . PRO A 1 98 ? -21.040 5.610 18.708 1.00 84.44 98 PRO A CA 1
ATOM 815 C C . PRO A 1 98 ? -21.124 4.223 19.363 1.00 84.44 98 PRO A C 1
ATOM 817 O O . PRO A 1 98 ? -21.244 3.214 18.676 1.00 84.44 98 PRO A O 1
ATOM 820 N N . LEU A 1 99 ? -21.164 4.150 20.700 1.00 82.94 99 LEU A N 1
ATOM 821 C CA . LEU A 1 99 ? -21.210 2.865 21.425 1.00 82.94 99 LEU A CA 1
ATOM 822 C C . LEU A 1 99 ? -22.375 1.956 21.004 1.00 82.94 99 LEU A C 1
ATOM 824 O O . LEU A 1 99 ? -22.209 0.739 20.947 1.00 82.94 99 LEU A O 1
ATOM 828 N N . LYS A 1 100 ? -23.532 2.537 20.664 1.00 87.12 100 LYS A N 1
ATOM 829 C CA . LYS A 1 100 ? -24.703 1.800 20.159 1.00 87.12 100 LYS A CA 1
ATOM 830 C C . LYS A 1 100 ? -24.425 1.037 18.854 1.00 87.12 100 LYS A C 1
ATOM 832 O O . LYS A 1 100 ? -25.043 0.009 18.616 1.00 87.12 100 LYS A O 1
ATOM 837 N N . ASP A 1 101 ? -23.463 1.511 18.065 1.00 86.81 101 ASP A N 1
ATOM 838 C CA . ASP A 1 101 ? -23.079 0.951 16.769 1.00 86.81 101 ASP A CA 1
ATOM 839 C C . ASP A 1 101 ? -21.770 0.143 16.871 1.00 86.81 101 ASP A C 1
ATOM 841 O O . ASP A 1 101 ? -21.263 -0.357 15.871 1.00 86.81 101 ASP A O 1
ATOM 845 N N . SER A 1 102 ? -21.226 -0.043 18.082 1.00 85.00 102 SER A N 1
ATOM 846 C CA . SER A 1 102 ? -19.972 -0.778 18.326 1.00 85.00 102 SER A CA 1
ATOM 847 C C . SER A 1 102 ? -20.009 -2.244 17.877 1.00 85.00 102 SER A C 1
ATOM 849 O O . SER A 1 102 ? -18.968 -2.830 17.562 1.00 85.00 102 SER A O 1
ATOM 851 N N . ALA A 1 103 ? -21.203 -2.840 17.825 1.00 87.69 103 ALA A N 1
ATOM 852 C CA . ALA A 1 103 ? -21.424 -4.181 17.291 1.00 87.69 103 ALA A CA 1
ATOM 853 C C . ALA A 1 103 ? -21.228 -4.252 15.765 1.00 87.69 103 ALA A C 1
ATOM 855 O O . ALA A 1 103 ? -20.903 -5.319 15.254 1.00 87.69 103 ALA A O 1
ATOM 856 N N . ASN A 1 104 ? -21.357 -3.124 15.058 1.00 88.69 104 ASN A N 1
ATOM 857 C CA . ASN A 1 104 ? -21.197 -3.033 13.605 1.00 88.69 104 ASN A CA 1
ATOM 858 C C . ASN A 1 104 ? -19.743 -2.765 13.182 1.00 88.69 104 ASN A C 1
ATOM 860 O O . ASN A 1 104 ? -19.468 -2.632 11.991 1.00 88.69 104 ASN A O 1
ATOM 864 N N . ILE A 1 105 ? -18.806 -2.670 14.134 1.00 87.94 105 ILE A N 1
ATOM 865 C CA . ILE A 1 105 ? -17.385 -2.510 13.819 1.00 87.94 105 ILE A CA 1
ATOM 866 C C . ILE A 1 105 ? -16.878 -3.817 13.211 1.00 87.94 105 ILE A C 1
ATOM 868 O O . ILE A 1 105 ? -16.717 -4.827 13.902 1.00 87.94 105 ILE A O 1
ATOM 872 N N . VAL A 1 106 ? -16.630 -3.775 11.907 1.00 90.94 106 VAL A N 1
ATOM 873 C CA . VAL A 1 106 ? -16.035 -4.872 11.147 1.00 90.94 106 VAL A CA 1
ATOM 874 C C . VAL A 1 106 ? -14.543 -5.010 11.477 1.00 90.94 106 VAL A C 1
ATOM 876 O O . VAL A 1 106 ? -13.906 -4.015 11.812 1.00 90.94 106 VAL A O 1
ATOM 879 N N . PRO A 1 107 ? -13.955 -6.218 11.383 1.00 91.56 107 PRO A N 1
ATOM 880 C CA . PRO A 1 107 ? -12.527 -6.428 11.650 1.00 91.56 107 PRO A CA 1
ATOM 881 C C . PRO A 1 107 ? -11.609 -5.844 10.562 1.00 91.56 107 PRO A C 1
ATOM 883 O O . PRO A 1 107 ? -10.426 -5.609 10.801 1.00 91.56 107 PRO A O 1
ATOM 886 N N . TYR A 1 108 ? -12.133 -5.637 9.356 1.00 93.94 108 TYR A N 1
ATOM 887 C CA . TYR A 1 108 ? -11.420 -5.049 8.230 1.00 93.94 108 TYR A CA 1
ATOM 888 C C . TYR A 1 108 ? -12.411 -4.478 7.214 1.00 93.94 108 TYR A C 1
ATOM 890 O O . TYR A 1 108 ? -13.580 -4.864 7.189 1.00 93.94 108 TYR A O 1
ATOM 898 N N . ILE A 1 109 ? -11.919 -3.584 6.363 1.00 93.19 109 ILE A N 1
ATOM 899 C CA . ILE A 1 109 ? -12.639 -3.023 5.223 1.00 93.19 109 ILE A CA 1
ATOM 900 C C . ILE A 1 109 ? -11.884 -3.436 3.963 1.00 93.19 109 ILE A C 1
ATOM 902 O O . ILE A 1 109 ? -10.707 -3.109 3.820 1.00 93.19 109 ILE A O 1
ATOM 906 N N . ASP A 1 110 ? -12.557 -4.144 3.062 1.00 95.19 110 ASP A N 1
ATOM 907 C CA . ASP A 1 110 ? -12.015 -4.452 1.740 1.00 95.19 110 ASP A CA 1
ATOM 908 C C . ASP A 1 110 ? -12.478 -3.382 0.750 1.00 95.19 110 ASP A C 1
ATOM 910 O O . ASP A 1 110 ? -13.659 -3.030 0.707 1.00 95.19 110 ASP A O 1
ATOM 914 N N . ILE A 1 111 ? -11.539 -2.858 -0.031 1.00 94.81 111 ILE A N 1
ATOM 915 C CA . ILE A 1 111 ? -11.788 -1.872 -1.080 1.00 94.81 111 ILE A CA 1
ATOM 916 C C . ILE A 1 111 ? -11.159 -2.335 -2.390 1.00 94.81 111 ILE A C 1
ATOM 918 O O . ILE A 1 111 ? -10.119 -2.997 -2.403 1.00 94.81 111 ILE A O 1
ATOM 922 N N . GLU A 1 112 ? -11.773 -1.935 -3.496 1.00 94.94 112 GLU A N 1
ATOM 923 C CA . GLU A 1 112 ? -11.157 -2.010 -4.814 1.00 94.94 112 GLU A CA 1
ATOM 924 C C . GLU A 1 112 ? -10.701 -0.607 -5.209 1.00 94.94 112 GLU A C 1
ATOM 926 O O . GLU A 1 112 ? -11.474 0.353 -5.158 1.00 94.94 112 GLU A O 1
ATOM 931 N N . ILE A 1 113 ? -9.420 -0.479 -5.530 1.00 94.75 113 ILE A N 1
ATOM 932 C CA . ILE A 1 113 ? -8.839 0.748 -6.068 1.00 94.75 113 ILE A CA 1
ATOM 933 C C . ILE A 1 113 ? -8.870 0.717 -7.600 1.00 94.75 113 ILE A C 1
ATOM 935 O O . ILE A 1 113 ? -9.347 -0.243 -8.206 1.00 94.75 113 ILE A O 1
ATOM 939 N N . ASP A 1 114 ? -8.384 1.801 -8.205 1.00 93.88 114 ASP A N 1
ATOM 940 C CA . ASP A 1 114 ? -8.327 1.987 -9.655 1.00 93.88 114 ASP A CA 1
ATOM 941 C C . ASP A 1 114 ? -7.769 0.748 -10.374 1.00 93.88 114 ASP A C 1
ATOM 943 O O . ASP A 1 114 ? -6.844 0.103 -9.887 1.00 93.88 114 ASP A O 1
ATOM 947 N N . ASP A 1 115 ? -8.356 0.392 -11.509 1.00 92.44 115 ASP A N 1
ATOM 948 C CA . ASP A 1 115 ? -7.981 -0.783 -12.290 1.00 92.44 115 ASP A CA 1
ATOM 949 C C . ASP A 1 115 ? -6.997 -0.461 -13.423 1.00 92.44 115 ASP A C 1
ATOM 951 O O . ASP A 1 115 ? -6.506 -1.390 -14.066 1.00 92.44 115 ASP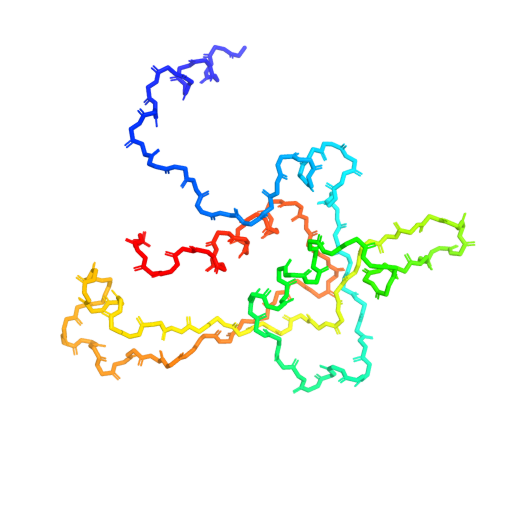 A O 1
ATOM 955 N N . LEU A 1 116 ? -6.668 0.821 -13.623 1.00 92.69 116 LEU A N 1
ATOM 956 C CA . LEU A 1 116 ? -5.694 1.302 -14.603 1.00 92.69 116 LEU A CA 1
ATOM 957 C C . LEU A 1 116 ? -4.421 1.806 -13.921 1.00 92.69 116 LEU A C 1
ATOM 959 O O . LEU A 1 116 ? -3.307 1.446 -14.303 1.00 92.69 116 LEU A O 1
ATOM 963 N N . GLY A 1 117 ? -4.561 2.641 -12.893 1.00 93.62 117 GLY A N 1
ATOM 964 C CA . GLY A 1 117 ? -3.412 3.214 -12.212 1.00 93.62 117 GLY A CA 1
ATOM 965 C C . GLY A 1 117 ? -3.755 4.229 -11.130 1.00 93.62 117 GLY A C 1
ATOM 966 O O . GLY A 1 117 ? -4.807 4.862 -11.102 1.00 93.62 117 GLY A O 1
ATOM 967 N N . LEU A 1 118 ? -2.822 4.410 -10.203 1.00 94.38 118 LEU A N 1
ATOM 968 C CA . LEU A 1 118 ? -2.922 5.402 -9.147 1.00 94.38 118 LEU A CA 1
ATOM 969 C C . LEU A 1 118 ? -2.023 6.589 -9.443 1.00 94.38 118 LEU A C 1
ATOM 971 O O . LEU A 1 118 ? -0.816 6.449 -9.613 1.00 94.38 118 LEU A O 1
ATOM 975 N N . GLN A 1 119 ? -2.612 7.778 -9.410 1.00 91.94 119 GLN A N 1
ATOM 976 C CA . GLN A 1 119 ? -1.855 9.021 -9.385 1.00 91.94 119 GLN A CA 1
ATOM 977 C C . GLN A 1 119 ? -1.371 9.336 -7.968 1.00 91.94 119 GLN A C 1
ATOM 979 O O . GLN A 1 119 ? -1.997 8.949 -6.975 1.00 91.94 119 GLN A O 1
ATOM 984 N N . LYS A 1 120 ? -0.312 10.144 -7.880 1.00 86.31 120 LYS A N 1
ATOM 985 C CA . LYS A 1 120 ? 0.319 10.600 -6.630 1.00 86.31 120 LYS A CA 1
ATOM 986 C C . LYS A 1 120 ? -0.654 10.981 -5.512 1.00 86.31 120 LYS A C 1
ATOM 988 O O . LYS A 1 120 ? -0.485 10.550 -4.377 1.00 86.31 120 LYS A O 1
ATOM 993 N N . HIS A 1 121 ? -1.696 11.756 -5.814 1.00 86.12 121 HIS A N 1
ATOM 994 C CA . HIS A 1 121 ? -2.659 12.197 -4.800 1.00 86.12 121 HIS A CA 1
ATOM 995 C C . HIS A 1 121 ? -3.432 11.026 -4.163 1.00 86.12 121 HIS A C 1
ATOM 997 O O . HIS A 1 121 ? -3.684 11.046 -2.961 1.00 86.12 121 HIS A O 1
ATOM 1003 N N . ARG A 1 122 ? -3.756 9.976 -4.932 1.00 90.88 122 ARG A N 1
ATOM 1004 C CA . ARG A 1 122 ? -4.406 8.763 -4.410 1.00 90.88 122 ARG A CA 1
ATOM 1005 C C . ARG A 1 122 ? -3.4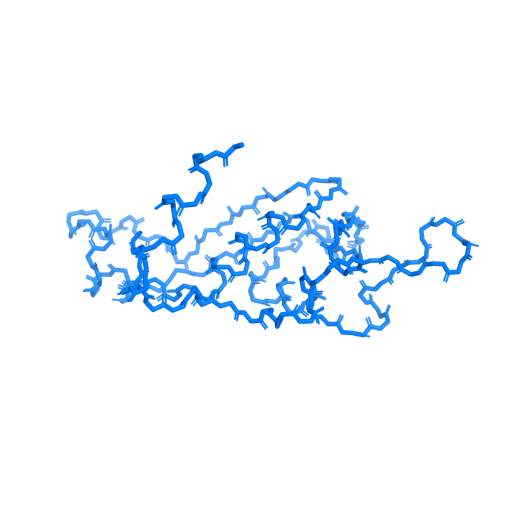47 7.916 -3.587 1.00 90.88 122 ARG A C 1
ATOM 1007 O O . ARG A 1 122 ? -3.841 7.405 -2.547 1.00 90.88 122 ARG A O 1
ATOM 1014 N N . ILE A 1 123 ? -2.187 7.828 -4.010 1.00 91.69 123 ILE A N 1
ATOM 1015 C CA . ILE A 1 123 ? -1.134 7.134 -3.256 1.00 91.69 123 ILE A CA 1
ATOM 1016 C C . ILE A 1 123 ? -0.945 7.790 -1.886 1.00 91.69 123 ILE A C 1
ATOM 1018 O O . ILE A 1 123 ? -0.873 7.090 -0.884 1.00 91.69 123 ILE A O 1
ATOM 1022 N N . LEU A 1 124 ? -0.940 9.125 -1.825 1.00 87.94 124 LEU A N 1
ATOM 1023 C CA . LEU A 1 124 ? -0.856 9.854 -0.559 1.00 87.94 124 LEU A CA 1
ATOM 1024 C C . LEU A 1 124 ? -2.072 9.592 0.339 1.00 87.94 124 LEU A C 1
ATOM 1026 O O . LEU A 1 124 ? -1.898 9.393 1.535 1.00 87.94 124 LEU A O 1
ATOM 1030 N N . MET A 1 125 ? -3.290 9.525 -0.210 1.00 88.62 125 MET A N 1
ATOM 1031 C CA . MET A 1 125 ? -4.468 9.143 0.583 1.00 88.62 125 MET A CA 1
ATOM 1032 C C . MET A 1 125 ? -4.345 7.722 1.152 1.00 88.62 125 MET A C 1
ATOM 1034 O O . MET A 1 125 ? -4.680 7.500 2.313 1.00 88.62 125 MET A O 1
ATOM 1038 N N . LEU A 1 126 ? -3.835 6.767 0.370 1.00 91.88 126 LEU A N 1
ATOM 1039 C CA . LEU A 1 126 ? -3.597 5.403 0.853 1.00 91.88 126 LEU A CA 1
ATOM 1040 C C . LEU A 1 126 ? -2.483 5.352 1.908 1.00 91.88 126 LEU A C 1
ATOM 1042 O O . LEU A 1 126 ? -2.625 4.630 2.890 1.00 91.88 126 LEU A O 1
ATOM 1046 N N . ASP A 1 127 ? -1.423 6.152 1.760 1.00 89.31 127 ASP A N 1
ATOM 1047 C CA . ASP A 1 127 ? -0.355 6.281 2.762 1.00 89.31 127 ASP A CA 1
ATOM 1048 C C . ASP A 1 127 ? -0.905 6.798 4.097 1.00 89.31 127 ASP A C 1
ATOM 1050 O O . ASP A 1 127 ? -0.605 6.250 5.158 1.00 89.31 127 ASP A O 1
ATOM 1054 N N . MET A 1 128 ? -1.787 7.799 4.039 1.00 86.31 128 MET A N 1
ATOM 1055 C CA . MET A 1 128 ? -2.490 8.305 5.217 1.00 86.31 128 MET A CA 1
ATOM 1056 C C . MET A 1 128 ? -3.328 7.216 5.877 1.00 86.31 128 MET A C 1
ATOM 1058 O O . MET A 1 128 ? -3.223 7.011 7.082 1.00 86.31 128 MET A O 1
ATOM 1062 N N . LEU A 1 129 ? -4.141 6.490 5.104 1.00 87.19 129 LEU A N 1
ATOM 1063 C CA . LEU A 1 129 ? -4.977 5.413 5.638 1.00 87.19 129 LEU A CA 1
ATOM 1064 C C . LEU A 1 129 ? -4.139 4.286 6.257 1.00 87.19 129 LEU A C 1
ATOM 1066 O O . LEU A 1 129 ? -4.502 3.769 7.312 1.00 87.19 129 LEU A O 1
ATOM 1070 N N . ALA A 1 130 ? -3.000 3.943 5.651 1.00 87.50 130 ALA A N 1
ATOM 1071 C CA . ALA A 1 130 ? -2.095 2.912 6.154 1.00 87.50 130 ALA A CA 1
ATOM 1072 C C . ALA A 1 130 ? -1.454 3.273 7.506 1.00 87.50 130 ALA A C 1
ATOM 1074 O O . ALA A 1 130 ? -1.094 2.373 8.271 1.00 87.50 130 ALA A O 1
ATOM 1075 N N . ASN A 1 131 ? -1.316 4.573 7.797 1.00 84.00 131 ASN A N 1
ATOM 1076 C CA . ASN A 1 131 ? -0.573 5.084 8.948 1.00 84.00 131 ASN A CA 1
ATOM 1077 C C . ASN A 1 131 ? -1.428 5.848 9.981 1.00 84.00 131 ASN A C 1
ATOM 1079 O O . ASN A 1 131 ? -0.922 6.164 11.053 1.00 84.00 131 ASN A O 1
ATOM 1083 N N . ASN A 1 132 ? -2.714 6.119 9.719 1.00 79.38 132 ASN A N 1
ATOM 1084 C CA . ASN A 1 132 ? -3.592 6.870 10.634 1.00 79.38 132 ASN A CA 1
ATOM 1085 C C . ASN A 1 132 ? -3.876 6.125 11.959 1.00 79.38 132 ASN A C 1
ATOM 1087 O O . ASN A 1 132 ? -4.319 6.748 12.916 1.00 79.38 132 ASN A O 1
ATOM 1091 N N . ASN A 1 133 ? -3.650 4.801 12.035 1.00 77.12 133 ASN A N 1
ATOM 1092 C CA . ASN A 1 133 ? -3.846 3.963 13.238 1.00 77.12 133 ASN A CA 1
ATOM 1093 C C . ASN A 1 133 ? -5.178 4.207 13.990 1.00 77.12 133 ASN A C 1
ATOM 1095 O O . ASN A 1 133 ? -5.271 3.974 15.194 1.00 77.12 133 ASN A O 1
ATOM 1099 N N . TRP A 1 134 ? -6.215 4.672 13.284 1.00 79.50 134 TRP A N 1
ATOM 1100 C CA . TRP A 1 134 ? -7.509 5.065 13.851 1.00 79.50 134 TRP A CA 1
ATOM 1101 C C . TRP A 1 134 ? -7.422 6.162 14.928 1.00 79.50 134 TRP A C 1
ATOM 1103 O O . TRP A 1 134 ? -8.283 6.223 15.799 1.00 79.50 134 TRP A O 1
ATOM 1113 N N . GLU A 1 135 ? -6.398 7.020 14.899 1.00 71.88 135 GLU A N 1
ATOM 1114 C CA . GLU A 1 135 ? -6.170 8.094 15.882 1.00 71.88 135 GLU A CA 1
ATOM 1115 C C . GLU A 1 135 ? -6.932 9.383 15.565 1.00 71.88 135 GLU A C 1
ATOM 1117 O O . GLU A 1 135 ? -7.284 10.131 16.480 1.00 71.88 135 GLU A O 1
ATOM 1122 N N . ARG A 1 136 ? -7.211 9.640 14.282 1.00 65.12 136 ARG A N 1
ATOM 1123 C CA . ARG A 1 136 ? -7.970 10.811 13.826 1.00 65.12 136 ARG A CA 1
ATOM 1124 C C . ARG A 1 136 ? -9.232 10.373 13.063 1.00 65.12 136 ARG A C 1
ATOM 1126 O O . ARG A 1 136 ? -9.090 9.540 12.161 1.00 65.12 136 ARG A O 1
ATOM 1133 N N . PRO A 1 137 ? -10.425 10.886 13.437 1.00 54.88 137 PRO A N 1
ATOM 1134 C CA . PRO A 1 137 ? -11.686 10.615 12.744 1.00 54.88 137 PRO A CA 1
ATOM 1135 C C . PRO A 1 137 ? -11.738 11.239 11.346 1.00 54.88 137 PRO A C 1
ATOM 1137 O O . PRO A 1 137 ? -11.062 12.273 11.127 1.00 54.88 137 PRO A O 1
#

Mean predicted aligned error: 8.87 Å

Secondary structure (DSSP, 8-state):
-THHHHTTSS-TTSPPPP-S--HHHHSTTSSSEEEE---GGGTTPPEEHHHHHHHHH---GGGEEESSSSS-EEEEES-SEEEEE--HHHHHHTTSS-GGGGGG--SEEEEE--SSEEEHHHHHHHHHHHH-TT---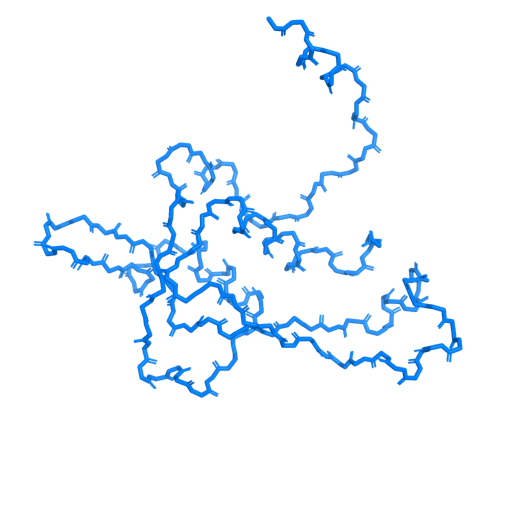

Solvent-accessible surface area (backbone atoms only — not comparable to full-atom values): 8351 Å² total; per-residue (Å²): 124,74,75,63,62,68,73,71,75,79,70,92,84,62,79,78,81,45,52,85,75,50,75,77,56,67,34,92,95,32,60,62,56,30,36,44,50,81,35,82,97,29,73,92,46,68,39,44,40,58,59,48,50,49,49,69,70,46,89,52,69,88,42,38,44,52,85,82,76,78,79,58,73,40,49,44,42,44,55,45,36,34,31,43,80,44,59,65,68,38,30,57,74,62,56,66,52,58,78,92,51,56,85,72,64,59,70,54,48,79,46,76,57,60,79,62,47,43,42,40,73,56,51,51,53,51,33,33,66,56,46,43,76,57,72,68,127

Sequence (137 aa):
DWYIDQQKRKTYKADPIPGQLTHKQYRTGSLDVVYHIPNPAFKDKVMDIKSFMNWIASDDKRTFLDLDEDGILEKYYPTNKIRIPVDKEAVLRNKIVPLKDSANIVPYIDIEIDDLGLQKHRILMLDMLANNNWERP